Protein AF-A0A915HHC0-F1 (afdb_monomer)

Secondary structure (DSSP, 8-state):
-HHHHHHHT--S-SPPPPHHHHHHHHHHHHHHHHHHHHHHHHHHTSTTTIIIIITGGGSSSS--HHHHHSS-HHHHHIIIIIHHHHHHHHH---TTTTHHHHTTS----S--SS-SSSHHHHHTT--TTGGGSS-------

InterPro domains:
  IPR006694 Fatty acid hydroxylase [PF04116] (27-95)
  IPR050307 Sterol desaturase-related [PTHR11863] (3-96)

Radius of gyration: 17.63 Å; Cα contacts (8 Å, |Δi|>4): 118; chains: 1; bounding box: 39×40×50 Å

Mean predicted aligned error: 11.18 Å

pLDDT: mean 70.74, std 16.76, range [34.06, 90.44]

Foldseek 3Di:
DVVLLVVLVLDPPDDDDDPVVVVVLLVQLLVQLQVQQLVVQVVCPDPVNVVPWNVQLPPDVDDDPVSLCRTHPVSNCSNPPVSNVRSCSVVSYDPPPNVVVVVPDDQDPDKADGGSVCPVCVVVVVIPVVVVPDDPPPPDD

Organism: Romanomermis culicivorax (NCBI:txid13658)

Struct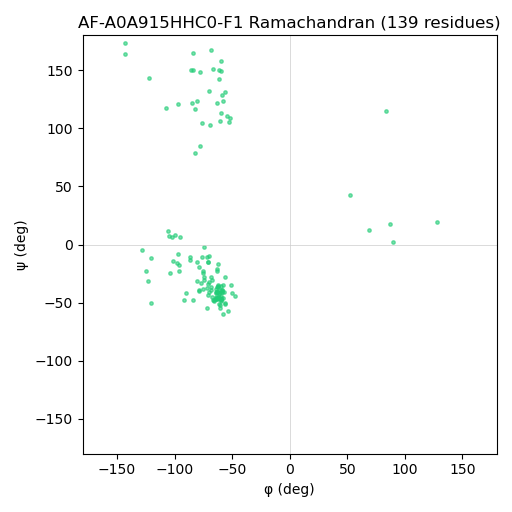ure (mmCIF, N/CA/C/O backbone):
data_AF-A0A915HHC0-F1
#
_entry.id   AF-A0A915HHC0-F1
#
loop_
_atom_site.group_PDB
_atom_site.id
_atom_site.type_symbol
_atom_site.label_atom_id
_atom_site.label_alt_id
_atom_site.label_comp_id
_atom_site.label_asym_id
_atom_site.label_entity_id
_atom_site.label_seq_id
_atom_site.pdbx_PDB_ins_code
_atom_site.Cartn_x
_atom_site.Cartn_y
_atom_site.Cartn_z
_atom_site.occupancy
_atom_site.B_iso_or_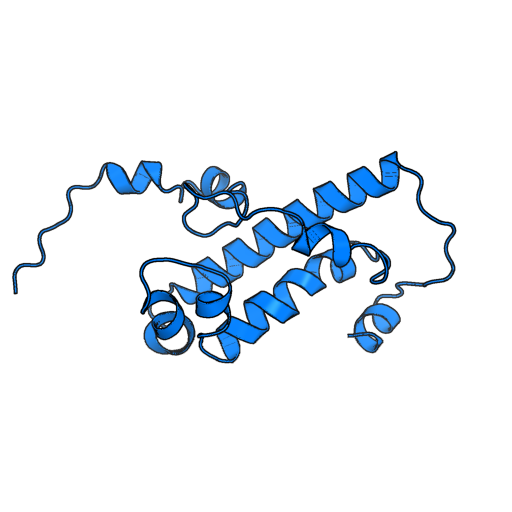equiv
_atom_site.auth_seq_id
_atom_site.auth_comp_id
_atom_site.auth_asym_id
_atom_site.auth_atom_id
_atom_site.pdbx_PDB_model_num
ATOM 1 N N . MET A 1 1 ? -2.462 -17.589 -7.458 1.00 57.97 1 MET A N 1
ATOM 2 C CA . MET A 1 1 ? -1.630 -16.503 -8.023 1.00 57.97 1 MET A CA 1
ATOM 3 C C . MET A 1 1 ? -1.054 -16.834 -9.396 1.00 57.97 1 MET A C 1
ATOM 5 O O . MET A 1 1 ? -1.288 -16.071 -10.319 1.00 57.97 1 MET A O 1
ATOM 9 N N . TRP A 1 2 ? -0.390 -17.982 -9.579 1.00 60.72 2 TRP A N 1
ATOM 10 C CA . TRP A 1 2 ? 0.157 -18.422 -10.879 1.00 60.72 2 TRP A CA 1
ATOM 11 C C . TRP A 1 2 ? -0.813 -18.308 -12.072 1.00 60.72 2 TRP A C 1
ATOM 13 O O . TRP A 1 2 ? -0.441 -17.794 -13.122 1.00 60.72 2 TRP A O 1
ATOM 23 N N . PHE A 1 3 ? -2.075 -18.713 -11.896 1.00 67.81 3 PHE A N 1
ATOM 24 C CA . PHE A 1 3 ? -3.099 -18.622 -12.944 1.00 67.81 3 PHE A CA 1
ATOM 25 C C . PHE A 1 3 ? -3.397 -17.183 -13.397 1.00 67.81 3 PHE A C 1
ATOM 27 O O . PHE A 1 3 ? -3.606 -16.960 -14.584 1.00 67.81 3 PHE A O 1
ATOM 34 N N . LEU A 1 4 ? -3.360 -16.207 -12.481 1.00 64.62 4 LEU A N 1
ATOM 35 C CA . LEU A 1 4 ? -3.583 -14.791 -12.800 1.00 64.62 4 LEU A CA 1
ATOM 36 C C . LEU A 1 4 ? -2.413 -14.215 -13.603 1.00 64.62 4 LEU A C 1
ATOM 38 O O . LEU A 1 4 ? -2.629 -13.523 -14.592 1.00 64.62 4 LEU A O 1
ATOM 42 N N . TYR A 1 5 ? -1.182 -14.571 -13.232 1.00 65.44 5 TYR A N 1
ATOM 43 C CA . TYR A 1 5 ? 0.015 -14.184 -13.980 1.00 65.44 5 TYR A CA 1
ATOM 44 C C . TYR A 1 5 ? 0.039 -14.796 -15.386 1.00 65.44 5 TYR A C 1
ATOM 46 O O . TYR A 1 5 ? 0.322 -14.093 -16.354 1.00 65.44 5 TYR A O 1
ATOM 54 N N . LYS A 1 6 ? -0.345 -16.075 -15.526 1.00 64.94 6 LYS A N 1
ATOM 55 C CA . LYS A 1 6 ? -0.509 -16.709 -16.843 1.00 64.94 6 LYS A CA 1
ATOM 56 C C . LYS A 1 6 ? -1.588 -16.033 -17.687 1.00 64.94 6 LYS A C 1
ATOM 58 O O . LYS A 1 6 ? -1.346 -15.779 -18.861 1.00 64.94 6 LYS A O 1
ATOM 63 N N . TRP A 1 7 ? -2.749 -15.728 -17.104 1.00 69.69 7 TRP A N 1
ATOM 64 C CA . TRP A 1 7 ? -3.837 -15.041 -17.809 1.00 69.69 7 TRP A CA 1
ATOM 65 C C . TRP A 1 7 ? -3.432 -13.634 -18.265 1.00 69.69 7 TRP A C 1
ATOM 67 O O . TRP A 1 7 ? -3.783 -13.219 -19.366 1.00 69.69 7 TRP A O 1
ATOM 77 N N . ARG A 1 8 ? -2.630 -12.923 -17.461 1.00 64.06 8 ARG A N 1
ATOM 78 C CA . ARG A 1 8 ? -2.100 -11.600 -17.817 1.00 64.06 8 ARG A CA 1
ATOM 79 C C . ARG A 1 8 ? -1.032 -11.641 -18.919 1.00 64.06 8 ARG A C 1
ATOM 81 O O . ARG A 1 8 ? -0.744 -10.599 -19.502 1.00 64.06 8 ARG A O 1
ATOM 88 N N . GLY A 1 9 ? -0.479 -12.819 -19.221 1.00 62.78 9 GLY A N 1
ATOM 89 C CA . GLY A 1 9 ? 0.584 -13.001 -20.209 1.00 62.78 9 GLY A CA 1
ATOM 90 C C . GLY A 1 9 ? 1.997 -12.813 -19.650 1.00 62.78 9 GLY A C 1
ATOM 91 O O . GLY A 1 9 ? 2.928 -12.627 -20.430 1.00 62.78 9 GLY A O 1
ATOM 92 N N . CYS A 1 10 ? 2.185 -12.871 -18.325 1.00 62.69 10 CYS A N 1
ATOM 93 C CA . CYS A 1 10 ? 3.512 -12.820 -17.709 1.00 62.69 10 CYS A CA 1
ATOM 94 C C . CYS A 1 10 ? 4.266 -14.114 -18.044 1.00 62.69 10 CYS A C 1
ATOM 96 O O . CYS A 1 10 ? 3.991 -15.172 -17.468 1.00 62.69 10 CYS A O 1
ATOM 98 N N . ARG A 1 11 ? 5.194 -14.056 -19.000 1.00 57.78 11 ARG A N 1
ATOM 99 C CA . ARG A 1 11 ? 6.024 -15.210 -19.364 1.00 57.78 11 ARG A CA 1
ATOM 100 C C . ARG A 1 11 ? 7.213 -15.303 -18.412 1.00 57.78 11 ARG A C 1
ATOM 102 O O . ARG A 1 11 ? 7.638 -14.285 -17.890 1.00 57.78 11 ARG A O 1
ATOM 109 N N . SER A 1 12 ? 7.735 -16.501 -18.152 1.00 59.12 12 SER A N 1
ATOM 110 C CA . SER A 1 12 ? 8.907 -16.740 -17.286 1.00 59.12 12 SER A CA 1
ATOM 111 C C . SER A 1 12 ? 10.204 -17.006 -18.058 1.00 59.12 12 SER A C 1
ATOM 113 O O . SER A 1 12 ? 11.205 -17.372 -17.457 1.00 59.12 12 SER A O 1
ATOM 115 N N . ASP A 1 13 ? 10.162 -16.867 -19.381 1.00 60.84 13 ASP A N 1
ATOM 116 C CA . ASP A 1 13 ? 11.190 -17.286 -20.338 1.00 60.84 13 ASP A CA 1
ATOM 117 C C . ASP A 1 13 ? 12.021 -16.123 -20.906 1.00 60.84 13 ASP A C 1
ATOM 119 O O . ASP A 1 13 ? 12.814 -16.323 -21.825 1.00 60.84 13 ASP A O 1
ATOM 123 N N . LEU A 1 14 ? 11.846 -14.910 -20.376 1.00 61.91 14 LEU A N 1
ATOM 124 C CA . LEU A 1 14 ? 12.603 -13.737 -20.801 1.00 61.91 14 LEU A CA 1
ATOM 125 C C . LEU A 1 14 ? 14.015 -13.736 -20.190 1.00 61.91 14 LEU A C 1
ATOM 127 O O . LEU A 1 14 ? 14.211 -14.234 -19.075 1.00 61.91 14 LEU A O 1
ATOM 131 N N . PRO A 1 15 ? 15.011 -13.173 -20.901 1.00 67.62 15 PRO A N 1
ATOM 132 C CA . PRO A 1 15 ? 16.347 -12.986 -20.352 1.00 67.62 15 PRO A CA 1
ATOM 133 C C . PRO A 1 15 ? 16.289 -12.104 -19.101 1.00 67.62 15 PRO A C 1
ATOM 135 O O . PRO A 1 15 ? 15.428 -11.235 -18.970 1.00 67.62 15 PRO A O 1
ATOM 138 N N . THR A 1 16 ? 17.215 -12.331 -18.168 1.00 65.25 16 THR A N 1
ATOM 139 C CA . THR A 1 16 ? 17.282 -11.542 -16.934 1.00 65.25 16 THR A CA 1
ATOM 140 C C . THR A 1 16 ? 17.414 -10.052 -17.261 1.00 65.25 16 THR A C 1
ATOM 142 O O . THR A 1 16 ? 18.298 -9.709 -18.053 1.00 65.25 16 THR A O 1
ATOM 145 N N . PRO A 1 17 ? 16.595 -9.178 -16.645 1.00 70.06 17 PRO A N 1
ATOM 146 C CA . PRO A 1 17 ? 16.640 -7.747 -16.909 1.00 70.06 17 PRO A CA 1
ATOM 147 C C . PRO A 1 17 ? 18.007 -7.181 -16.526 1.00 70.06 17 PRO A C 1
ATOM 149 O O . PRO A 1 17 ? 18.669 -7.676 -15.604 1.00 70.06 17 PRO A O 1
ATOM 152 N N . ASN A 1 18 ? 18.437 -6.131 -17.222 1.00 79.62 18 ASN A N 1
ATOM 153 C CA . ASN A 1 18 ? 19.666 -5.431 -16.851 1.00 79.62 18 ASN A CA 1
ATOM 154 C C . ASN A 1 18 ? 19.485 -4.677 -15.510 1.00 79.62 18 ASN A C 1
ATOM 156 O O . ASN A 1 18 ? 18.370 -4.513 -15.016 1.00 79.62 18 ASN A O 1
ATOM 160 N N . VAL A 1 19 ? 20.577 -4.205 -14.898 1.00 78.62 19 VAL A N 1
ATOM 161 C CA . VAL A 1 19 ? 20.532 -3.553 -13.568 1.00 78.62 19 VAL A CA 1
ATOM 162 C C . VAL A 1 19 ? 19.646 -2.300 -13.555 1.00 78.62 19 VAL A C 1
ATOM 164 O O . VAL A 1 19 ? 18.964 -2.041 -12.565 1.00 78.62 19 VAL A O 1
ATOM 167 N N . LEU A 1 20 ? 19.620 -1.536 -14.649 1.00 78.94 20 LEU A N 1
ATOM 168 C CA . LEU A 1 20 ? 18.792 -0.336 -14.761 1.00 78.94 20 LEU A CA 1
ATOM 169 C C . LEU A 1 20 ? 17.305 -0.695 -14.866 1.00 78.94 20 LEU A C 1
ATOM 171 O O . LEU A 1 20 ? 16.476 -0.098 -14.190 1.00 78.94 20 LEU A O 1
ATOM 175 N N . GLU A 1 21 ? 16.973 -1.703 -15.663 1.00 75.25 21 GLU A N 1
ATOM 176 C CA . GLU A 1 21 ? 15.620 -2.235 -15.807 1.00 75.25 21 GLU A CA 1
ATOM 177 C C . GLU A 1 21 ? 15.114 -2.828 -14.486 1.00 75.25 21 GLU A C 1
ATOM 179 O O . GLU A 1 21 ? 13.988 -2.562 -14.070 1.00 75.25 21 GLU A O 1
ATOM 184 N N . LEU A 1 22 ? 15.979 -3.541 -13.757 1.00 79.44 22 LEU A N 1
ATOM 185 C CA . LEU A 1 22 ? 15.691 -4.008 -12.404 1.00 79.44 22 LEU A CA 1
ATOM 186 C C . LEU A 1 22 ? 15.369 -2.840 -11.460 1.00 79.44 22 LEU A C 1
ATOM 188 O O . LEU A 1 22 ? 14.394 -2.915 -10.713 1.00 79.44 22 LEU A O 1
ATOM 192 N N . PHE A 1 23 ? 16.166 -1.770 -11.499 1.00 79.69 23 PHE A N 1
ATOM 193 C CA . PHE A 1 23 ? 15.952 -0.585 -10.670 1.00 79.69 23 PHE A CA 1
ATOM 194 C C . PHE A 1 23 ? 14.638 0.128 -11.008 1.00 79.69 23 PHE A C 1
ATOM 196 O O . PHE A 1 23 ? 13.869 0.447 -10.104 1.00 79.69 23 PHE A O 1
ATOM 203 N N . VAL A 1 24 ? 14.340 0.320 -12.297 1.00 80.25 24 VAL A N 1
ATOM 204 C CA . VAL A 1 24 ? 13.071 0.909 -12.748 1.00 80.25 24 VAL A CA 1
ATOM 205 C C . VAL A 1 24 ? 11.894 0.057 -12.275 1.00 80.25 24 VAL A C 1
ATOM 207 O O . VAL A 1 24 ? 10.969 0.593 -11.669 1.00 80.25 24 VAL A O 1
ATOM 210 N N . HIS A 1 25 ? 11.955 -1.267 -12.446 1.00 76.81 25 HIS A N 1
ATOM 211 C CA . HIS A 1 25 ? 10.917 -2.170 -11.947 1.00 76.81 25 HIS A CA 1
ATOM 212 C C . HIS A 1 25 ? 10.734 -2.071 -10.429 1.00 76.81 25 HIS A C 1
ATOM 214 O O . HIS A 1 25 ? 9.595 -2.046 -9.972 1.00 76.81 25 HIS A O 1
ATOM 220 N N . LEU A 1 26 ? 11.815 -1.968 -9.648 1.00 80.06 26 LEU A N 1
ATOM 221 C CA . LEU A 1 26 ? 11.742 -1.800 -8.192 1.00 80.06 26 LEU A CA 1
ATOM 222 C C . LEU A 1 26 ? 11.080 -0.477 -7.794 1.00 80.06 26 LEU A C 1
ATOM 224 O O . LEU A 1 26 ? 10.187 -0.473 -6.950 1.00 80.06 26 LEU A O 1
ATOM 228 N N . VAL A 1 27 ? 11.478 0.639 -8.409 1.00 83.69 27 VAL A N 1
ATOM 229 C CA . VAL A 1 27 ? 10.904 1.959 -8.106 1.00 83.69 27 VAL A CA 1
ATOM 230 C C . VAL A 1 27 ? 9.424 2.007 -8.478 1.00 83.69 27 VAL A C 1
ATOM 232 O O . VAL A 1 27 ? 8.599 2.430 -7.667 1.00 83.69 27 VAL A O 1
ATOM 235 N N . THR A 1 28 ? 9.063 1.537 -9.674 1.00 81.81 28 THR A N 1
ATOM 236 C CA . THR A 1 28 ? 7.661 1.507 -10.107 1.00 81.81 28 THR A CA 1
ATOM 237 C C . THR A 1 28 ? 6.826 0.579 -9.231 1.00 81.81 28 THR A C 1
ATOM 239 O O . THR A 1 28 ? 5.695 0.915 -8.890 1.00 81.81 28 THR A O 1
ATOM 242 N N . PHE A 1 29 ? 7.381 -0.557 -8.814 1.00 81.81 29 PHE A N 1
ATOM 243 C CA . PHE A 1 29 ? 6.717 -1.482 -7.905 1.00 81.81 29 PHE A CA 1
ATOM 244 C C . PHE A 1 29 ? 6.416 -0.838 -6.548 1.00 81.81 29 PHE A C 1
ATOM 246 O O . PHE A 1 29 ? 5.267 -0.859 -6.115 1.00 81.81 29 PHE A O 1
ATOM 253 N N . VAL A 1 30 ? 7.416 -0.219 -5.909 1.00 83.06 30 VAL A N 1
ATOM 254 C CA . VAL A 1 30 ? 7.244 0.458 -4.610 1.00 83.06 30 VAL A CA 1
ATOM 255 C C . VAL A 1 30 ? 6.190 1.558 -4.711 1.00 83.06 30 VAL A C 1
ATOM 257 O O . VAL A 1 30 ? 5.367 1.716 -3.813 1.00 83.06 30 VAL A O 1
ATOM 260 N N . PHE A 1 31 ? 6.174 2.292 -5.824 1.00 85.38 31 PHE A N 1
ATOM 261 C CA . PHE A 1 31 ? 5.159 3.309 -6.067 1.00 85.38 31 PHE A CA 1
ATOM 262 C C . PHE A 1 31 ? 3.751 2.708 -6.182 1.00 85.38 31 PHE A C 1
ATOM 264 O O . PHE A 1 31 ? 2.817 3.204 -5.556 1.00 85.38 31 PHE A O 1
ATOM 271 N N . ILE A 1 32 ? 3.590 1.621 -6.944 1.00 85.69 32 ILE A N 1
ATOM 272 C CA . ILE A 1 32 ? 2.305 0.920 -7.080 1.00 85.69 32 ILE A CA 1
ATOM 273 C C . ILE A 1 32 ? 1.829 0.387 -5.727 1.00 85.69 32 ILE A C 1
ATOM 275 O O . ILE A 1 32 ? 0.660 0.565 -5.385 1.00 85.69 32 ILE A O 1
ATOM 279 N N . GLU A 1 33 ? 2.709 -0.248 -4.952 1.00 84.88 33 GLU A N 1
ATOM 280 C CA . GLU A 1 33 ? 2.358 -0.730 -3.617 1.00 84.88 33 GLU A CA 1
ATOM 281 C C . GLU A 1 33 ? 1.912 0.411 -2.705 1.00 84.88 33 GLU A C 1
ATOM 283 O O . GLU A 1 33 ? 0.887 0.268 -2.043 1.00 84.88 33 GL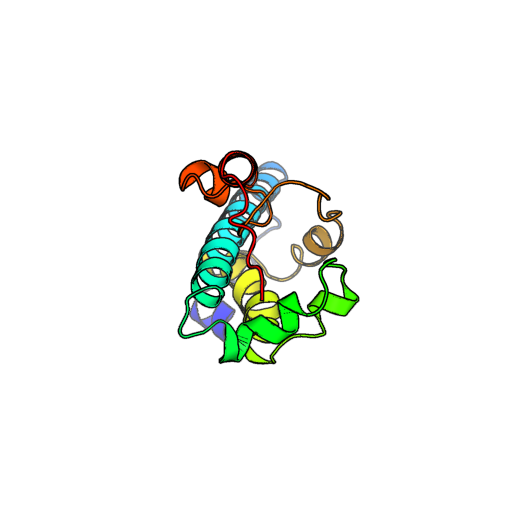U A O 1
ATOM 288 N N . ASP A 1 34 ? 2.611 1.551 -2.704 1.00 85.12 34 ASP A N 1
ATOM 289 C CA . ASP A 1 34 ? 2.227 2.706 -1.885 1.00 85.12 34 ASP A CA 1
ATOM 290 C C . ASP A 1 34 ? 0.837 3.234 -2.270 1.00 85.12 34 ASP A C 1
ATOM 292 O O . ASP A 1 34 ? 0.005 3.474 -1.394 1.00 85.12 34 ASP A O 1
ATOM 296 N N . VAL A 1 35 ? 0.539 3.330 -3.573 1.00 89.44 35 VAL A N 1
ATOM 297 C CA . VAL A 1 35 ? -0.782 3.738 -4.087 1.00 89.44 35 VAL A CA 1
ATOM 298 C C . VAL A 1 35 ? -1.880 2.779 -3.631 1.00 89.44 35 VAL A C 1
ATOM 300 O O . VAL A 1 35 ? -2.904 3.205 -3.087 1.00 89.44 35 VAL A O 1
ATOM 303 N N . VAL A 1 36 ? -1.688 1.479 -3.863 1.00 88.69 36 VAL A N 1
ATOM 304 C CA . VAL A 1 36 ? -2.700 0.459 -3.561 1.00 88.69 36 VAL A CA 1
ATOM 305 C C . VAL A 1 36 ? -2.899 0.350 -2.053 1.00 88.69 36 VAL A C 1
ATOM 307 O O . VAL A 1 36 ? -4.040 0.348 -1.586 1.00 88.69 36 VAL A O 1
ATOM 310 N N . PHE A 1 37 ? -1.812 0.320 -1.282 1.00 88.06 37 PHE A N 1
ATOM 311 C CA . PHE A 1 37 ? -1.870 0.276 0.172 1.00 88.06 37 PHE A CA 1
ATOM 312 C C . PHE A 1 37 ? -2.594 1.500 0.731 1.00 88.06 37 PHE A C 1
ATOM 314 O O . PHE A 1 37 ? -3.521 1.336 1.523 1.00 88.06 37 PHE A O 1
ATOM 321 N N . TYR A 1 38 ? -2.253 2.707 0.269 1.00 88.00 38 TYR A N 1
ATOM 322 C CA . TYR A 1 38 ? -2.918 3.942 0.681 1.00 88.00 38 TYR A CA 1
ATOM 323 C C . TYR A 1 38 ? -4.427 3.892 0.435 1.00 88.00 38 TYR A C 1
ATOM 325 O O . TYR A 1 38 ? -5.219 4.164 1.339 1.00 88.00 38 TYR A O 1
ATOM 333 N N . ALA A 1 39 ? -4.839 3.518 -0.780 1.00 89.75 39 ALA A N 1
ATOM 334 C CA . ALA A 1 39 ? -6.247 3.471 -1.150 1.00 89.75 39 ALA A CA 1
ATOM 335 C C . ALA A 1 39 ? -7.024 2.465 -0.287 1.00 89.75 39 ALA A C 1
ATOM 337 O O . ALA A 1 39 ? -8.088 2.790 0.248 1.00 89.75 39 ALA A O 1
ATOM 338 N N . MET A 1 40 ? -6.475 1.262 -0.102 1.00 89.25 40 MET A N 1
ATOM 339 C CA . MET A 1 40 ? -7.099 0.218 0.710 1.00 89.25 40 MET A CA 1
ATOM 340 C C . MET A 1 40 ? -7.164 0.617 2.183 1.00 89.25 40 MET A C 1
ATOM 342 O O . MET A 1 40 ? -8.232 0.550 2.791 1.00 89.25 40 MET A O 1
ATOM 346 N N . HIS A 1 41 ? -6.057 1.099 2.742 1.00 89.00 41 HIS A N 1
ATOM 347 C CA . HIS A 1 41 ? -5.971 1.504 4.137 1.00 89.00 41 HIS A CA 1
ATOM 348 C C . HIS A 1 41 ? -6.928 2.664 4.442 1.00 89.00 41 HIS A C 1
ATOM 350 O O . HIS A 1 41 ? -7.733 2.579 5.372 1.00 89.00 41 HIS A O 1
ATOM 356 N N . ARG A 1 42 ? -6.951 3.700 3.594 1.00 89.00 42 ARG A N 1
ATOM 357 C CA . ARG A 1 42 ? -7.905 4.811 3.711 1.00 89.00 42 ARG A CA 1
ATOM 358 C C . ARG A 1 42 ? -9.354 4.340 3.592 1.00 89.00 42 ARG A C 1
ATOM 360 O O . ARG A 1 42 ? -10.210 4.824 4.332 1.00 89.00 42 ARG A O 1
ATOM 367 N N . SER A 1 43 ? -9.641 3.386 2.701 1.00 89.81 43 SER A N 1
ATOM 368 C CA . SER A 1 43 ? -10.989 2.820 2.566 1.00 89.81 43 SER A CA 1
ATOM 369 C C . SER A 1 43 ? -11.431 2.103 3.840 1.00 89.81 43 SER A C 1
ATOM 371 O O . SER A 1 43 ? -12.558 2.302 4.287 1.00 89.81 43 SER A O 1
ATOM 373 N N . PHE A 1 44 ? -10.528 1.357 4.481 1.00 90.06 44 PHE A N 1
ATOM 374 C CA . PHE A 1 44 ? -10.796 0.623 5.712 1.00 90.06 44 PHE A CA 1
ATOM 375 C C . PHE A 1 44 ? -11.022 1.524 6.917 1.00 90.06 44 PHE A C 1
ATOM 377 O O . PHE A 1 44 ? -11.836 1.180 7.773 1.00 90.06 44 PHE A O 1
ATOM 384 N N . HIS A 1 45 ? -10.436 2.717 6.920 1.00 89.00 45 HIS A N 1
ATOM 385 C CA . HIS A 1 45 ? -10.736 3.764 7.891 1.00 89.00 45 HIS A CA 1
ATOM 386 C C . HIS A 1 45 ? -12.080 4.479 7.689 1.00 89.00 45 HIS A C 1
ATOM 388 O O . HIS A 1 45 ? -12.447 5.325 8.506 1.00 89.00 45 HIS A O 1
ATOM 394 N N . SER A 1 46 ? -12.851 4.148 6.649 1.00 89.62 46 SER A N 1
ATOM 395 C CA . SER A 1 46 ? -14.207 4.680 6.505 1.00 89.62 46 SER A CA 1
ATOM 396 C C . SER A 1 46 ? -15.137 4.162 7.612 1.00 89.62 46 SER A C 1
ATOM 398 O O . SER A 1 46 ? -14.991 3.042 8.106 1.00 89.62 46 SER A O 1
ATOM 400 N N . SER A 1 47 ? -16.152 4.951 7.977 1.00 85.62 47 SER A N 1
ATOM 401 C CA . SER A 1 47 ? -17.089 4.621 9.066 1.00 85.62 47 SER A CA 1
ATOM 402 C C . SER A 1 47 ? -17.807 3.277 8.892 1.00 85.62 47 SER A C 1
ATOM 404 O O . SER A 1 47 ? -18.160 2.638 9.878 1.00 85.62 47 SER A O 1
ATOM 406 N N . LYS A 1 48 ? -18.006 2.827 7.647 1.00 88.19 48 LYS A N 1
ATOM 407 C CA . LYS A 1 48 ? -18.705 1.572 7.326 1.00 88.19 48 LYS A CA 1
ATOM 408 C C . LYS A 1 48 ? -17.821 0.335 7.480 1.00 88.19 48 LYS A C 1
ATOM 410 O O . LYS A 1 48 ? -18.325 -0.747 7.767 1.00 88.19 48 LYS A O 1
ATOM 415 N N . THR A 1 49 ? -16.522 0.475 7.242 1.00 89.06 49 THR A N 1
ATOM 416 C CA . THR A 1 49 ? -15.576 -0.649 7.190 1.00 89.06 49 THR A CA 1
ATOM 417 C C . THR A 1 49 ? -14.713 -0.749 8.435 1.00 89.06 49 THR A C 1
ATOM 419 O O . THR A 1 49 ? -14.265 -1.849 8.749 1.00 89.06 49 THR A O 1
ATOM 422 N N . PHE A 1 50 ? -14.509 0.359 9.155 1.00 88.88 50 PHE A N 1
ATOM 423 C CA . PHE A 1 50 ? -13.592 0.417 10.289 1.00 88.88 50 PHE A CA 1
ATOM 424 C C . PHE A 1 50 ? -13.963 -0.595 11.376 1.00 88.88 50 PHE A C 1
ATOM 426 O O . PHE A 1 50 ? -13.204 -1.533 11.608 1.00 88.88 50 PHE A O 1
ATOM 433 N N . GLY A 1 51 ? -15.168 -0.496 11.946 1.00 87.75 51 GLY A N 1
ATOM 434 C CA . GLY A 1 51 ? -15.632 -1.421 12.994 1.00 87.75 51 GLY A CA 1
ATOM 435 C C . GLY A 1 51 ? -15.749 -2.880 12.536 1.00 87.75 51 GLY A C 1
ATOM 436 O O . GLY A 1 51 ? -15.725 -3.805 13.335 1.00 87.75 51 GLY A O 1
ATOM 437 N N . ARG A 1 52 ? -15.859 -3.123 11.224 1.00 88.56 52 ARG A N 1
ATOM 438 C CA . ARG A 1 52 ? -16.041 -4.479 10.693 1.00 88.56 52 ARG A CA 1
ATOM 439 C C . ARG A 1 52 ? -14.723 -5.183 10.387 1.00 88.56 52 ARG A C 1
ATOM 441 O O . ARG A 1 52 ? -14.597 -6.382 10.633 1.00 88.56 52 ARG A O 1
ATOM 448 N N . PHE A 1 53 ? -13.765 -4.464 9.810 1.00 89.25 53 PHE A N 1
ATOM 449 C CA . PHE A 1 53 ? -12.564 -5.060 9.225 1.00 89.25 53 PHE A CA 1
ATOM 450 C C . PHE A 1 53 ? -11.261 -4.493 9.788 1.00 89.25 53 PHE A C 1
ATOM 452 O O . PHE A 1 53 ? -10.254 -5.187 9.741 1.00 89.25 53 PHE A O 1
ATOM 459 N N . HIS A 1 54 ? -11.254 -3.286 10.352 1.00 90.44 54 HIS A N 1
ATOM 460 C CA . HIS A 1 54 ? -10.008 -2.579 10.663 1.00 90.44 54 HIS A CA 1
ATOM 461 C C . HIS A 1 54 ? -9.823 -2.233 12.147 1.00 90.44 54 HIS A C 1
ATOM 463 O O . HIS A 1 54 ? -8.722 -1.895 12.564 1.00 90.44 54 HIS A O 1
ATOM 469 N N . GLU A 1 55 ? -10.862 -2.378 12.970 1.00 87.75 55 GLU A N 1
ATOM 470 C CA . GLU A 1 55 ? -10.819 -2.089 14.408 1.00 87.75 55 GLU A CA 1
ATOM 471 C C . GLU A 1 55 ? -9.783 -2.944 15.150 1.00 87.75 55 GLU A C 1
ATOM 473 O O . GLU A 1 55 ?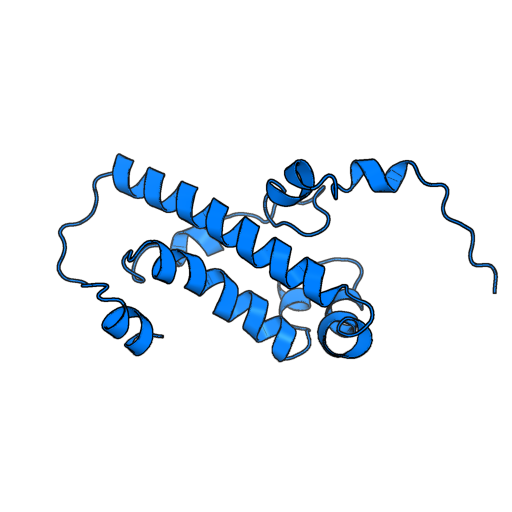 -8.946 -2.399 15.861 1.00 87.75 55 GLU A O 1
ATOM 478 N N . LYS A 1 56 ? -9.759 -4.264 14.904 1.00 86.88 56 LYS A N 1
ATOM 479 C CA . LYS A 1 56 ? -8.773 -5.184 15.508 1.00 86.88 56 LYS A CA 1
ATOM 480 C C . LYS A 1 56 ? -7.327 -4.792 15.201 1.00 86.88 56 LYS A C 1
ATOM 482 O O . LYS A 1 56 ? -6.453 -4.948 16.041 1.00 86.88 56 LYS A O 1
ATOM 487 N N . HIS A 1 57 ? -7.082 -4.258 14.005 1.00 85.44 57 HIS A N 1
ATOM 488 C CA . HIS A 1 57 ? -5.749 -3.817 13.601 1.00 85.44 57 HIS A CA 1
ATOM 489 C C . HIS A 1 57 ? -5.265 -2.602 14.412 1.00 85.44 57 HIS A C 1
ATOM 491 O O . HIS A 1 57 ? -4.071 -2.473 14.663 1.00 85.44 57 HIS A O 1
ATOM 497 N N . HIS A 1 58 ? -6.187 -1.741 14.857 1.00 87.88 58 HIS A N 1
ATOM 498 C CA . HIS A 1 58 ? -5.897 -0.564 15.688 1.00 87.88 58 HIS A CA 1
ATOM 499 C C . HIS A 1 58 ? -6.069 -0.812 17.191 1.00 87.88 58 HIS A C 1
ATOM 501 O O . HIS A 1 58 ? -5.933 0.124 17.979 1.00 87.88 58 HIS A O 1
ATOM 507 N N . GLU A 1 59 ? -6.330 -2.055 17.607 1.00 87.62 59 GLU A N 1
ATOM 508 C CA . GLU A 1 59 ? -6.391 -2.437 19.025 1.00 87.62 59 GLU A CA 1
ATOM 509 C C . GLU A 1 59 ? -5.054 -2.140 19.720 1.00 87.62 59 GLU A C 1
ATOM 511 O O . GLU A 1 59 ? -5.006 -1.583 20.820 1.00 87.62 59 GLU A O 1
ATOM 516 N N . TYR A 1 60 ? -3.950 -2.426 19.027 1.00 81.31 60 TYR A N 1
ATOM 517 C CA . TYR A 1 60 ? -2.611 -2.095 19.483 1.00 81.31 60 TYR A CA 1
ATOM 518 C C . TYR A 1 60 ? -2.130 -0.794 18.849 1.00 81.31 60 TYR A C 1
ATOM 520 O O . TYR A 1 60 ? -1.957 -0.673 17.640 1.00 81.31 60 TYR A O 1
ATOM 528 N N . ARG A 1 61 ? -1.817 0.179 19.704 1.00 73.44 61 ARG A N 1
ATOM 529 C CA . ARG A 1 61 ? -1.320 1.500 19.294 1.00 73.44 61 ARG A CA 1
ATOM 530 C C . ARG A 1 61 ? 0.034 1.460 18.576 1.00 73.44 61 ARG A C 1
ATOM 532 O O . ARG A 1 61 ? 0.379 2.397 17.861 1.00 73.44 61 ARG A O 1
ATOM 539 N N . TYR A 1 62 ? 0.815 0.407 18.802 1.00 74.50 62 TYR A N 1
ATOM 540 C CA . TYR A 1 62 ? 2.119 0.218 18.183 1.00 74.50 62 TYR A CA 1
ATOM 541 C C . TYR A 1 62 ? 2.029 -0.885 17.136 1.00 74.50 62 TYR A C 1
ATOM 543 O O . TYR A 1 62 ? 1.771 -2.040 17.467 1.00 74.50 62 TYR A O 1
ATOM 551 N N . SER A 1 63 ? 2.292 -0.526 15.882 1.00 70.19 63 SER A N 1
ATOM 552 C CA . SER A 1 63 ? 2.392 -1.497 14.798 1.00 70.19 63 SER A CA 1
ATOM 553 C C . SER A 1 63 ? 3.774 -2.151 14.805 1.00 70.19 63 SER A C 1
ATOM 555 O O . SER A 1 63 ? 4.808 -1.480 14.760 1.00 70.19 63 SER A O 1
ATOM 557 N N . PHE A 1 64 ? 3.788 -3.476 14.884 1.00 75.62 64 PHE A N 1
ATOM 558 C CA . PHE A 1 64 ? 4.952 -4.326 14.653 1.00 75.62 64 PHE A CA 1
ATOM 559 C C . PHE A 1 64 ? 4.493 -5.602 13.943 1.00 75.62 64 PHE A C 1
ATOM 561 O O . PHE A 1 64 ? 3.300 -5.897 13.919 1.00 75.62 64 PHE A O 1
ATOM 568 N N . ALA A 1 65 ? 5.422 -6.359 13.353 1.00 74.44 65 ALA A N 1
ATOM 569 C CA . ALA A 1 65 ? 5.095 -7.456 12.433 1.00 74.44 65 ALA A CA 1
ATOM 570 C C . ALA A 1 65 ? 4.045 -8.449 12.979 1.00 74.44 65 ALA A C 1
ATOM 572 O O . ALA A 1 65 ? 3.125 -8.819 12.258 1.00 74.44 65 ALA A O 1
ATOM 573 N N . LEU A 1 66 ? 4.136 -8.817 14.262 1.00 73.88 66 LEU A N 1
ATOM 574 C CA . LEU A 1 66 ? 3.197 -9.738 14.916 1.00 73.88 66 LEU A CA 1
ATOM 575 C C . LEU A 1 66 ? 1.793 -9.137 15.119 1.00 73.88 66 LEU A C 1
ATOM 577 O O . LEU A 1 66 ? 0.798 -9.846 15.062 1.00 73.88 66 LEU A O 1
ATOM 581 N N . VAL A 1 67 ? 1.690 -7.826 15.337 1.00 75.69 67 VAL A N 1
ATOM 582 C CA . VAL A 1 67 ? 0.392 -7.134 15.416 1.00 75.69 67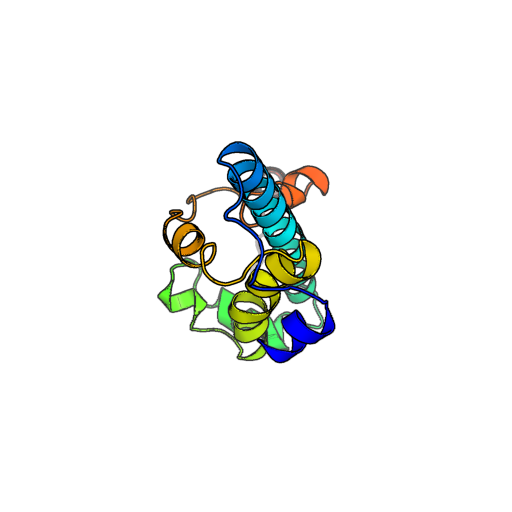 VAL A CA 1
ATOM 583 C C . VAL A 1 67 ? -0.229 -6.984 14.032 1.00 75.69 67 VAL A C 1
ATOM 585 O O . VAL A 1 67 ? -1.444 -7.041 13.897 1.00 75.69 67 VAL A O 1
ATOM 588 N N . GLY A 1 68 ? 0.585 -6.859 12.981 1.00 71.88 68 GLY A N 1
ATOM 589 C CA . GLY A 1 68 ? 0.087 -6.861 11.603 1.00 71.88 68 GLY A CA 1
ATOM 590 C C . GLY A 1 68 ? -0.670 -8.148 11.253 1.00 71.88 68 GLY A C 1
ATOM 591 O O . GLY A 1 68 ? -1.720 -8.093 10.608 1.00 71.88 68 GLY A O 1
ATOM 592 N N . THR A 1 69 ? -0.184 -9.296 11.739 1.00 79.81 69 THR A N 1
ATOM 593 C CA . THR A 1 69 ? -0.853 -10.592 11.547 1.00 79.81 69 THR A CA 1
ATOM 594 C C . THR A 1 69 ? -2.078 -10.768 12.446 1.00 79.81 69 THR A C 1
ATOM 596 O O . THR A 1 69 ? -2.990 -11.516 12.093 1.00 79.81 69 THR A O 1
ATOM 599 N N . TYR A 1 70 ? -2.148 -10.042 13.563 1.00 83.81 70 TYR A N 1
ATOM 600 C CA . TYR A 1 70 ? -3.341 -9.927 14.397 1.00 83.81 70 TYR A CA 1
ATOM 601 C C . TYR A 1 70 ? -4.304 -8.871 13.827 1.00 83.81 70 TYR A C 1
ATOM 603 O O . TYR A 1 70 ? -4.385 -7.725 14.263 1.00 83.81 70 TYR A O 1
ATOM 611 N N . SER A 1 71 ? -5.046 -9.260 12.795 1.00 86.69 71 SER A N 1
ATOM 612 C CA . SER A 1 71 ? -6.040 -8.406 12.142 1.00 86.69 71 SER A CA 1
ATOM 613 C C . SER A 1 71 ? -7.267 -9.212 11.711 1.00 86.69 71 SER A C 1
ATOM 615 O O . SER A 1 71 ? -7.333 -10.436 11.856 1.00 86.69 71 SER A O 1
ATOM 617 N N . ASN A 1 72 ? -8.306 -8.528 11.228 1.00 90.19 72 ASN A N 1
ATOM 618 C CA . ASN A 1 72 ? -9.425 -9.222 10.598 1.00 90.19 72 ASN A CA 1
ATOM 619 C C . ASN A 1 72 ? -8.914 -9.995 9.363 1.00 90.19 72 ASN A C 1
ATOM 621 O O . ASN A 1 72 ? -8.100 -9.439 8.628 1.00 90.19 72 ASN A O 1
ATOM 625 N N . PRO A 1 73 ? -9.418 -11.209 9.063 1.00 88.94 73 PRO A N 1
ATOM 626 C CA . PRO A 1 73 ? -8.989 -11.964 7.884 1.00 88.94 73 PRO A CA 1
ATOM 627 C C . PRO A 1 73 ? -9.038 -11.166 6.574 1.00 88.94 73 PRO A C 1
ATOM 629 O O . PRO A 1 73 ? -8.171 -11.336 5.722 1.00 88.94 73 PRO A O 1
ATOM 632 N N . VAL A 1 74 ? -10.015 -10.267 6.415 1.00 89.06 74 VAL A N 1
ATOM 633 C CA . VAL A 1 74 ? -10.114 -9.393 5.237 1.00 89.06 74 VAL A CA 1
ATOM 634 C C . VAL A 1 74 ? -8.958 -8.394 5.192 1.00 89.06 74 VAL A C 1
ATOM 636 O O . VAL A 1 74 ? -8.301 -8.277 4.165 1.00 89.06 74 VAL A O 1
ATOM 639 N N . ASP A 1 75 ? -8.670 -7.718 6.304 1.00 85.75 75 ASP A N 1
ATOM 640 C CA . ASP A 1 75 ? -7.555 -6.768 6.410 1.00 85.75 75 ASP A CA 1
ATOM 641 C C . ASP A 1 75 ? -6.204 -7.464 6.185 1.00 85.75 75 ASP A C 1
ATOM 643 O O . ASP A 1 75 ? -5.364 -6.969 5.431 1.00 85.75 75 ASP A O 1
ATOM 647 N N . PHE A 1 76 ? -6.053 -8.673 6.735 1.00 88.56 76 PHE A N 1
ATOM 648 C CA . PHE A 1 76 ? -4.889 -9.527 6.529 1.00 88.56 76 PHE A CA 1
ATOM 649 C C . PHE A 1 76 ? -4.692 -9.886 5.050 1.00 88.56 76 PHE A C 1
ATOM 651 O O . PHE A 1 76 ? -3.629 -9.635 4.485 1.00 88.56 76 PHE A O 1
ATOM 658 N N . ILE A 1 77 ? -5.714 -10.442 4.389 1.00 89.38 77 ILE A N 1
ATOM 659 C CA . ILE A 1 77 ? -5.627 -10.839 2.974 1.00 89.38 77 ILE A CA 1
ATOM 660 C C . ILE A 1 77 ? -5.347 -9.618 2.094 1.00 89.38 77 ILE A C 1
ATOM 662 O O . ILE A 1 77 ? -4.512 -9.670 1.193 1.00 89.38 77 ILE A O 1
ATOM 666 N N . CYS A 1 78 ? -6.001 -8.495 2.364 1.00 87.62 78 CYS A N 1
ATOM 667 C CA . CYS A 1 78 ? -5.786 -7.267 1.619 1.00 87.62 78 CYS A CA 1
ATOM 668 C C . CYS A 1 78 ? -4.327 -6.791 1.695 1.00 87.62 78 CYS A C 1
ATOM 670 O O . CYS A 1 78 ? -3.709 -6.552 0.658 1.00 87.62 78 CYS A O 1
ATOM 672 N N . LYS A 1 79 ? -3.743 -6.731 2.892 1.00 82.50 79 LYS A N 1
ATOM 673 C CA . LYS A 1 79 ? -2.368 -6.245 3.082 1.00 82.50 79 LYS A CA 1
ATOM 674 C C . LYS A 1 79 ? -1.299 -7.246 2.645 1.00 82.50 79 LYS A C 1
ATOM 676 O O . LYS A 1 79 ? -0.288 -6.840 2.089 1.00 82.50 79 LYS A O 1
ATOM 681 N N . HIS A 1 80 ? -1.510 -8.541 2.880 1.00 83.69 80 HIS A N 1
ATOM 682 C CA . HIS A 1 80 ? -0.484 -9.568 2.659 1.00 83.69 80 HIS A CA 1
ATOM 683 C C . HIS A 1 80 ? -0.608 -10.305 1.323 1.00 83.69 80 HIS A C 1
ATOM 685 O O . HIS A 1 80 ? 0.339 -10.963 0.901 1.00 83.69 80 HIS A O 1
ATOM 691 N N . VAL A 1 81 ? -1.758 -10.213 0.653 1.00 85.12 81 VAL A N 1
ATOM 692 C CA . VAL A 1 81 ? -2.006 -10.909 -0.616 1.00 85.12 81 VAL A CA 1
ATOM 693 C C . VAL A 1 81 ? -2.318 -9.921 -1.730 1.00 85.12 81 VAL A C 1
ATOM 695 O O . VAL A 1 81 ? -1.695 -9.998 -2.783 1.00 85.12 81 VAL A O 1
ATOM 698 N N . VAL A 1 82 ? -3.243 -8.981 -1.529 1.00 85.81 82 VAL A N 1
ATOM 699 C CA . VAL A 1 82 ? -3.655 -8.062 -2.607 1.00 85.81 82 VAL A CA 1
ATOM 700 C C . VAL A 1 82 ? -2.555 -7.050 -2.915 1.00 85.81 82 VAL A C 1
ATOM 702 O O . VAL A 1 82 ? -2.101 -6.997 -4.054 1.00 85.81 82 VAL A O 1
ATOM 705 N N . VAL A 1 83 ? -2.072 -6.302 -1.920 1.00 85.44 83 VAL A N 1
ATOM 706 C CA . VAL A 1 83 ? -1.047 -5.261 -2.137 1.00 85.44 83 VAL A CA 1
ATOM 707 C C . VAL A 1 83 ? 0.217 -5.821 -2.817 1.00 85.44 83 VAL A C 1
ATOM 709 O O . VAL A 1 83 ? 0.554 -5.320 -3.892 1.00 85.44 83 VAL A O 1
ATOM 712 N N . PRO A 1 84 ? 0.839 -6.921 -2.334 1.00 81.38 84 PRO A N 1
ATOM 713 C CA . PRO A 1 84 ? 2.088 -7.418 -2.919 1.00 81.38 84 PRO A CA 1
ATOM 714 C C . PRO A 1 84 ? 1.929 -8.048 -4.303 1.00 81.38 84 PRO A C 1
ATOM 716 O O . PRO A 1 84 ? 2.907 -8.277 -5.013 1.00 81.38 84 PRO A O 1
ATOM 719 N N . THR A 1 85 ? 0.695 -8.364 -4.705 1.00 79.81 85 THR A N 1
ATOM 720 C CA . THR A 1 85 ? 0.414 -8.962 -6.016 1.00 79.81 85 THR A CA 1
ATOM 721 C C . THR A 1 85 ? 0.006 -7.937 -7.058 1.00 79.81 85 THR A C 1
ATOM 723 O O . THR A 1 85 ? 0.118 -8.226 -8.247 1.00 79.81 85 THR A O 1
ATOM 726 N N . MET A 1 86 ? -0.411 -6.732 -6.661 1.00 80.75 86 MET A N 1
ATOM 727 C CA . MET A 1 86 ? -0.762 -5.685 -7.623 1.00 80.75 86 MET A CA 1
ATOM 728 C C . MET A 1 86 ? 0.458 -5.174 -8.387 1.00 80.75 86 MET A C 1
ATOM 730 O O . MET A 1 86 ? 0.372 -4.994 -9.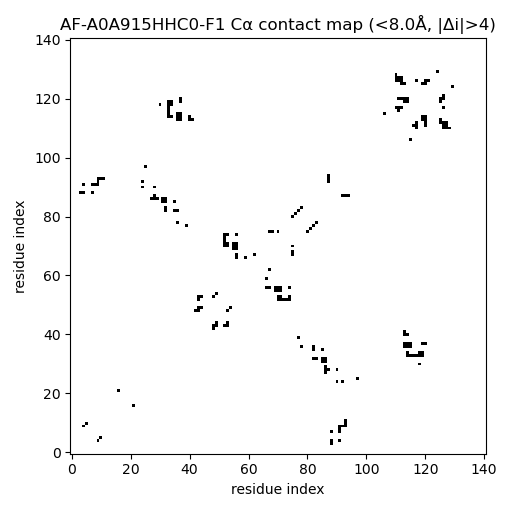599 1.00 80.75 86 MET A O 1
ATOM 734 N N . GLY A 1 87 ? 1.605 -5.018 -7.723 1.00 76.06 87 GLY A N 1
ATOM 735 C CA . GLY A 1 87 ? 2.854 -4.603 -8.368 1.00 76.06 87 GLY A CA 1
ATOM 736 C C . GLY A 1 87 ? 3.247 -5.485 -9.563 1.00 76.06 87 GLY A C 1
ATOM 737 O O . GLY A 1 87 ? 3.337 -4.972 -10.681 1.00 76.06 87 GLY A O 1
ATOM 738 N N . PRO A 1 88 ? 3.411 -6.813 -9.397 1.00 71.88 88 PRO A N 1
ATOM 739 C CA . PRO A 1 88 ? 3.842 -7.688 -10.482 1.00 71.88 88 PRO A CA 1
ATOM 740 C C . PRO A 1 88 ? 2.720 -7.936 -11.502 1.00 71.88 88 PRO A C 1
ATOM 742 O O . PRO A 1 88 ? 3.003 -8.149 -12.679 1.00 71.88 88 PRO A O 1
ATOM 745 N N . LEU A 1 89 ? 1.440 -7.869 -11.098 1.00 74.25 89 LEU A N 1
ATOM 746 C CA . LEU A 1 89 ? 0.306 -7.970 -12.030 1.00 74.25 89 LEU A CA 1
ATOM 747 C C . LEU A 1 89 ? 0.200 -6.758 -12.964 1.00 74.25 89 LEU A C 1
ATOM 749 O O . LEU A 1 89 ? -0.161 -6.921 -14.132 1.00 74.25 89 LEU A O 1
ATOM 753 N N . LEU A 1 90 ? 0.499 -5.556 -12.468 1.00 72.06 90 LEU A N 1
ATOM 754 C CA . LEU A 1 90 ? 0.467 -4.327 -13.262 1.00 72.06 90 LEU A CA 1
ATOM 755 C C . LEU A 1 90 ? 1.715 -4.172 -14.134 1.00 72.06 90 LEU A C 1
ATOM 757 O O . LEU A 1 90 ? 1.594 -3.769 -15.288 1.00 72.06 90 LEU A O 1
ATOM 761 N N . LEU A 1 91 ? 2.889 -4.538 -13.612 1.00 67.56 91 LEU A N 1
ATOM 762 C CA . LEU A 1 91 ? 4.159 -4.476 -14.343 1.00 67.56 91 LEU A CA 1
ATOM 763 C C . LEU A 1 91 ? 4.359 -5.633 -15.327 1.00 67.56 91 LEU A C 1
ATOM 765 O O . LEU A 1 91 ? 5.193 -5.538 -16.220 1.00 67.56 91 LEU A O 1
ATOM 769 N N . GLY A 1 92 ? 3.632 -6.741 -15.165 1.00 60.62 92 GLY A N 1
ATOM 770 C CA . GLY A 1 92 ? 3.868 -7.954 -15.948 1.00 60.62 92 GLY A CA 1
ATOM 771 C C . GLY A 1 92 ? 5.197 -8.652 -15.619 1.00 60.62 92 GLY A C 1
ATOM 772 O O . GLY A 1 92 ? 5.619 -9.539 -16.358 1.00 60.62 92 GLY A O 1
ATOM 773 N N . SER A 1 93 ? 5.865 -8.259 -14.528 1.00 58.59 93 SER A N 1
ATOM 774 C CA . SER A 1 93 ? 7.217 -8.690 -14.171 1.00 58.59 93 SER A CA 1
ATOM 775 C C . SER A 1 93 ? 7.232 -10.009 -13.384 1.00 58.59 93 SER A C 1
ATOM 777 O O . SER A 1 93 ? 6.290 -10.366 -12.673 1.00 58.59 93 SER A O 1
ATOM 779 N N . HIS A 1 94 ? 8.311 -10.780 -13.547 1.00 58.38 94 HIS A N 1
ATOM 780 C CA . HIS A 1 94 ? 8.462 -12.124 -12.985 1.00 58.38 94 HIS A CA 1
ATOM 781 C C . HIS A 1 94 ? 8.348 -12.147 -11.455 1.00 58.38 94 HIS A C 1
ATOM 783 O O . HIS A 1 94 ? 9.111 -11.490 -10.757 1.00 58.38 94 HIS A O 1
ATOM 789 N N . THR A 1 95 ? 7.493 -13.012 -10.911 1.00 54.44 95 THR A N 1
ATOM 790 C CA . THR A 1 95 ? 7.286 -13.184 -9.461 1.00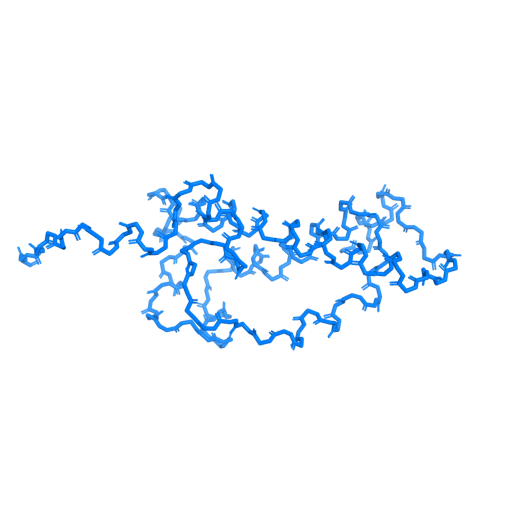 54.44 95 THR A CA 1
ATOM 791 C C . THR A 1 95 ? 8.513 -13.667 -8.678 1.00 54.44 95 THR A C 1
ATOM 793 O O . THR A 1 95 ? 8.527 -13.558 -7.456 1.00 54.44 95 THR A O 1
ATOM 796 N N . VAL A 1 96 ? 9.533 -14.219 -9.344 1.00 47.44 96 VAL A N 1
ATOM 797 C CA . VAL A 1 96 ? 10.521 -15.113 -8.707 1.00 47.44 96 VAL A CA 1
ATOM 798 C C . VAL A 1 96 ? 11.712 -14.393 -8.053 1.00 47.44 96 VAL A C 1
ATOM 800 O O . VAL A 1 96 ? 12.435 -15.024 -7.295 1.00 47.44 96 VAL A O 1
ATOM 803 N N . ARG A 1 97 ? 11.926 -13.084 -8.255 1.00 46.75 97 ARG A N 1
ATOM 804 C CA . ARG A 1 97 ? 13.093 -12.392 -7.651 1.00 46.75 97 ARG A CA 1
ATOM 805 C C . ARG A 1 97 ? 12.813 -11.118 -6.855 1.00 46.75 97 ARG A C 1
ATOM 807 O O . ARG A 1 97 ? 13.733 -10.589 -6.245 1.00 46.75 97 ARG A O 1
ATOM 814 N N . TYR A 1 98 ? 11.571 -10.639 -6.824 1.00 46.44 98 TYR A N 1
ATOM 815 C CA . TYR A 1 98 ? 11.232 -9.366 -6.172 1.00 46.44 98 TYR A CA 1
ATOM 816 C C . TYR A 1 98 ? 10.703 -9.524 -4.736 1.00 46.44 98 TYR A C 1
ATOM 818 O O . TYR A 1 98 ? 10.842 -8.599 -3.940 1.00 46.44 98 TYR A O 1
ATOM 826 N N . GLY A 1 99 ? 10.172 -10.700 -4.374 1.00 45.69 99 GLY A N 1
ATOM 827 C CA . GLY A 1 99 ? 9.660 -10.977 -3.023 1.00 45.69 99 GLY A CA 1
ATOM 828 C C . GLY A 1 99 ? 10.728 -10.899 -1.923 1.00 45.69 99 GLY A C 1
ATOM 829 O O . GLY A 1 99 ? 10.450 -10.399 -0.834 1.00 45.69 99 GLY A O 1
ATOM 830 N N . ASP A 1 100 ? 11.966 -11.298 -2.235 1.00 37.97 100 ASP A N 1
ATOM 831 C CA . ASP A 1 100 ? 13.072 -11.328 -1.267 1.00 37.97 100 ASP A CA 1
ATOM 832 C C . ASP A 1 100 ? 13.631 -9.930 -0.944 1.00 37.97 100 ASP A C 1
ATOM 834 O O . ASP A 1 100 ? 14.158 -9.707 0.147 1.00 37.97 100 ASP A O 1
ATOM 838 N N . CYS A 1 101 ? 13.481 -8.952 -1.848 1.00 39.09 101 CYS A N 1
ATOM 839 C CA . CYS A 1 101 ? 13.919 -7.574 -1.599 1.00 39.09 101 CYS A CA 1
ATOM 840 C C . CYS A 1 101 ? 12.956 -6.812 -0.673 1.00 39.09 101 CYS A C 1
ATOM 842 O O . CYS A 1 101 ? 13.404 -5.995 0.129 1.00 39.09 101 CYS A O 1
ATOM 844 N N . ILE A 1 102 ? 11.651 -7.097 -0.737 1.00 47.31 102 ILE A N 1
ATOM 845 C CA . ILE A 1 102 ? 10.604 -6.375 0.012 1.00 47.31 102 ILE A CA 1
ATOM 846 C C . ILE A 1 102 ? 10.663 -6.700 1.509 1.00 47.31 102 ILE A C 1
ATOM 848 O O . ILE A 1 102 ? 10.525 -5.810 2.344 1.00 47.31 102 ILE A O 1
ATOM 852 N N . GLN A 1 103 ? 10.967 -7.952 1.870 1.00 43.62 103 GLN A N 1
ATOM 853 C CA . GLN A 1 103 ? 11.125 -8.355 3.275 1.00 43.62 103 GLN A CA 1
ATOM 854 C C . GLN A 1 103 ? 12.388 -7.779 3.941 1.00 43.62 103 GLN A C 1
ATOM 856 O O . GLN A 1 103 ? 12.549 -7.893 5.157 1.00 43.62 103 GLN A O 1
ATOM 861 N N . ARG A 1 104 ? 13.292 -7.164 3.165 1.00 40.22 104 ARG A N 1
ATOM 862 C CA . ARG A 1 104 ? 14.563 -6.613 3.653 1.00 40.22 104 ARG A CA 1
ATOM 863 C C . ARG A 1 104 ? 14.509 -5.110 3.942 1.00 40.22 104 ARG A C 1
ATOM 865 O O . ARG A 1 104 ? 15.466 -4.591 4.515 1.00 40.22 104 ARG A O 1
ATOM 872 N N . PHE A 1 105 ? 13.425 -4.411 3.597 1.00 36.75 105 PHE A N 1
ATOM 873 C CA . P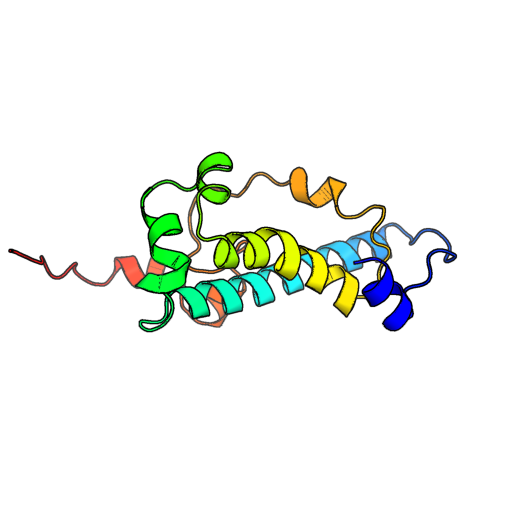HE A 1 105 ? 13.292 -2.993 3.929 1.00 36.75 105 PHE A CA 1
ATOM 874 C C . PHE A 1 105 ? 12.802 -2.827 5.372 1.00 36.75 105 PHE A C 1
ATOM 876 O O . PHE A 1 105 ? 11.687 -3.248 5.694 1.00 36.75 105 PHE A O 1
ATOM 883 N N . PRO A 1 106 ? 13.604 -2.222 6.269 1.00 39.41 106 PRO A N 1
ATOM 884 C CA . PRO A 1 106 ? 13.109 -1.865 7.583 1.00 39.41 106 PRO A CA 1
ATOM 885 C C . PRO A 1 106 ? 11.996 -0.843 7.382 1.00 39.41 106 PRO A C 1
ATOM 887 O O . PRO A 1 106 ? 12.203 0.209 6.781 1.00 39.41 106 PRO A O 1
ATOM 890 N N . SER A 1 107 ? 10.804 -1.169 7.871 1.00 42.28 107 SER A N 1
ATOM 891 C CA . SER A 1 107 ? 9.688 -0.236 7.954 1.00 42.28 107 SER A CA 1
ATOM 892 C C . SER A 1 107 ? 10.194 1.017 8.669 1.00 42.28 107 SER A C 1
ATOM 894 O O . SER A 1 107 ? 10.523 0.958 9.859 1.00 42.28 107 SER A O 1
ATOM 896 N N . PHE A 1 108 ? 10.343 2.123 7.937 1.00 34.06 108 PHE A N 1
ATOM 897 C CA . PHE A 1 108 ? 10.805 3.380 8.508 1.00 34.06 108 PHE A CA 1
ATOM 898 C C . PHE A 1 108 ? 9.810 3.794 9.593 1.00 34.06 108 PHE A C 1
ATOM 900 O O . PHE A 1 108 ? 8.635 4.054 9.337 1.00 34.06 108 PHE A O 1
ATOM 907 N N . ARG A 1 109 ? 10.272 3.776 10.845 1.00 41.06 109 ARG A N 1
ATOM 908 C CA . ARG A 1 109 ? 9.502 4.277 11.980 1.00 41.06 109 ARG A CA 1
ATOM 909 C C . ARG A 1 109 ? 9.416 5.796 11.855 1.00 41.06 109 ARG A C 1
ATOM 911 O O . ARG A 1 109 ? 10.440 6.451 11.698 1.00 41.06 109 ARG A O 1
ATOM 918 N N . CYS A 1 110 ? 8.192 6.294 12.023 1.00 37.41 110 CYS A N 1
ATOM 919 C CA . CYS A 1 110 ? 7.728 7.685 11.980 1.00 37.41 110 CYS A CA 1
ATOM 920 C C . CYS A 1 110 ? 7.416 8.275 10.590 1.00 37.41 110 CYS A C 1
ATOM 922 O O . CYS A 1 110 ? 8.317 8.569 9.817 1.00 37.41 110 CYS A O 1
ATOM 924 N N . ALA A 1 111 ? 6.119 8.588 10.413 1.00 48.56 111 ALA A N 1
ATOM 925 C CA . ALA A 1 111 ? 5.566 9.839 9.861 1.00 48.56 111 ALA A CA 1
ATOM 926 C C . ALA A 1 111 ? 4.553 9.748 8.696 1.00 48.56 111 ALA A C 1
ATOM 928 O O . ALA A 1 111 ? 4.271 10.774 8.083 1.00 48.56 111 ALA A O 1
ATOM 929 N N . TRP A 1 112 ? 3.909 8.603 8.457 1.00 53.41 112 TRP A N 1
ATOM 930 C CA . TRP A 1 112 ? 2.861 8.478 7.426 1.00 53.41 112 TRP A CA 1
ATOM 931 C C . TRP A 1 112 ? 1.536 8.000 8.025 1.00 53.41 112 TRP A C 1
ATOM 933 O O . TRP A 1 112 ? 1.534 7.262 9.011 1.00 53.41 112 TRP A O 1
ATOM 943 N N . ASN A 1 113 ? 0.417 8.515 7.508 1.00 68.62 113 ASN A N 1
ATOM 944 C CA . ASN A 1 113 ? -0.915 8.315 8.089 1.00 68.62 113 ASN A CA 1
ATOM 945 C C . ASN A 1 113 ? -1.593 7.092 7.467 1.00 68.62 113 ASN A C 1
ATOM 947 O O . ASN A 1 113 ? -2.070 6.220 8.189 1.00 68.62 113 ASN A O 1
ATOM 951 N N . PHE A 1 114 ? -1.568 6.993 6.133 1.00 72.25 114 PHE A N 1
ATOM 952 C CA . PHE A 1 114 ? -2.171 5.876 5.410 1.00 72.25 114 PHE A CA 1
ATOM 953 C C . PHE A 1 114 ? -1.198 5.123 4.491 1.00 72.25 114 PHE A C 1
ATOM 955 O O . PHE A 1 114 ? -1.388 3.922 4.309 1.00 72.25 114 PHE A O 1
ATOM 962 N N . GLY A 1 115 ? -0.193 5.785 3.913 1.00 70.00 115 GLY A N 1
ATOM 963 C CA . GLY A 1 115 ? 0.791 5.200 2.995 1.00 70.00 115 GLY A CA 1
ATOM 964 C C . GLY A 1 115 ? 1.968 4.521 3.706 1.00 70.00 115 GLY A C 1
ATOM 965 O O . GLY A 1 115 ? 2.201 4.735 4.895 1.00 70.00 115 GLY A O 1
ATOM 966 N N . VAL A 1 116 ? 2.722 3.701 2.967 1.00 73.25 116 VAL A N 1
ATOM 967 C CA . VAL A 1 116 ? 3.914 2.995 3.479 1.00 73.25 116 VAL A CA 1
ATOM 968 C C . VAL A 1 116 ? 5.139 3.905 3.409 1.00 73.25 116 VAL A C 1
ATOM 970 O O . VAL A 1 116 ? 5.878 4.038 4.38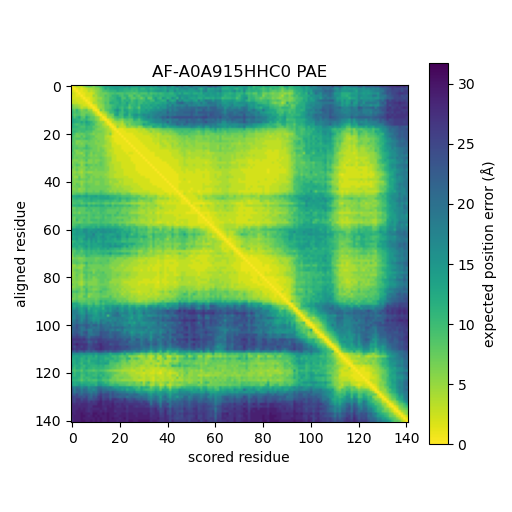3 1.00 73.25 116 VAL A O 1
ATOM 973 N N . MET A 1 117 ? 5.332 4.546 2.255 1.00 75.94 117 MET A N 1
ATOM 974 C CA . MET A 1 117 ? 6.437 5.467 1.973 1.00 75.94 117 MET A CA 1
ATOM 975 C C . MET A 1 117 ? 6.010 6.932 2.067 1.00 75.94 117 MET A C 1
ATOM 977 O O . MET A 1 117 ? 6.870 7.809 2.118 1.00 75.94 117 MET A O 1
ATOM 981 N N . GLY A 1 118 ? 4.698 7.193 2.089 1.00 68.00 118 GLY A N 1
ATOM 982 C CA . GLY A 1 118 ? 4.146 8.529 2.297 1.00 68.00 118 GLY A CA 1
ATOM 983 C C . GLY A 1 118 ? 3.917 9.361 1.045 1.00 68.00 118 GLY A C 1
ATOM 984 O O . GLY A 1 118 ? 3.469 10.501 1.164 1.00 68.00 118 GLY A O 1
ATOM 985 N N . PHE A 1 119 ? 4.181 8.820 -0.150 1.00 79.31 119 PHE A N 1
ATOM 986 C CA . PHE A 1 119 ? 3.982 9.560 -1.399 1.00 79.31 119 PHE A CA 1
ATOM 987 C C . PHE A 1 119 ? 2.527 9.989 -1.547 1.00 79.31 119 PHE A C 1
ATOM 989 O O . PHE A 1 119 ? 2.242 11.149 -1.846 1.00 79.31 119 PHE A O 1
ATOM 996 N N . MET A 1 120 ? 1.606 9.062 -1.280 1.00 82.62 120 MET A N 1
ATOM 997 C CA . MET A 1 120 ? 0.179 9.361 -1.332 1.00 82.62 120 MET A CA 1
ATOM 998 C C . MET A 1 120 ? -0.279 10.265 -0.185 1.00 82.62 120 MET A C 1
ATOM 1000 O O . MET A 1 120 ? -1.148 11.108 -0.390 1.00 82.62 120 MET A O 1
ATOM 1004 N N . ASP A 1 121 ? 0.317 10.147 1.003 1.00 75.12 121 ASP A N 1
ATOM 1005 C CA . ASP A 1 121 ? -0.012 11.040 2.116 1.00 75.12 121 ASP A CA 1
ATOM 1006 C C . ASP A 1 121 ? 0.367 12.493 1.821 1.00 75.12 121 ASP A C 1
ATOM 1008 O O . ASP A 1 121 ? -0.423 13.392 2.098 1.00 75.12 121 ASP A O 1
ATOM 1012 N N . PHE A 1 122 ? 1.524 12.724 1.202 1.00 77.31 122 PHE A N 1
ATOM 1013 C CA . PHE A 1 122 ? 1.922 14.049 0.731 1.00 77.31 122 PHE A CA 1
ATOM 1014 C C . PHE A 1 122 ? 1.010 14.544 -0.402 1.00 77.31 122 PHE A C 1
ATOM 1016 O O . PHE A 1 122 ? 0.481 15.652 -0.337 1.00 77.31 122 PHE A O 1
ATOM 1023 N N . ALA A 1 123 ? 0.768 13.707 -1.418 1.00 81.88 123 ALA A N 1
ATOM 1024 C CA . ALA A 1 123 ? -0.028 14.080 -2.588 1.00 81.88 123 ALA A CA 1
ATOM 1025 C C . ALA A 1 123 ? -1.483 14.442 -2.241 1.00 81.88 123 ALA A C 1
ATOM 1027 O O . ALA A 1 123 ? -2.054 15.358 -2.831 1.00 81.88 123 ALA A O 1
ATOM 1028 N N . PHE A 1 124 ? -2.081 13.741 -1.274 1.00 80.88 124 PHE A N 1
ATOM 1029 C CA . PHE A 1 124 ? -3.455 13.976 -0.826 1.00 80.88 124 PHE A CA 1
ATOM 1030 C C . PHE A 1 124 ? -3.553 14.802 0.459 1.00 80.88 124 PHE A C 1
ATOM 1032 O O . PHE A 1 124 ? -4.655 14.948 0.994 1.00 80.88 124 PHE A O 1
ATOM 1039 N N . ASN A 1 125 ? -2.433 15.352 0.938 1.00 77.75 125 ASN A N 1
ATOM 1040 C CA . ASN A 1 125 ? -2.359 16.167 2.149 1.00 77.75 125 ASN A CA 1
ATOM 1041 C C . ASN A 1 125 ? -2.993 15.473 3.373 1.00 77.75 125 ASN A C 1
ATOM 1043 O O . ASN A 1 125 ? -3.768 16.057 4.135 1.00 77.75 125 ASN A O 1
ATOM 1047 N N . THR A 1 126 ? -2.717 14.175 3.512 1.00 76.94 126 THR A N 1
ATOM 1048 C CA . THR A 1 126 ? -3.136 13.346 4.648 1.00 76.94 126 THR A CA 1
ATOM 1049 C C . THR A 1 126 ? -1.986 13.024 5.592 1.00 76.94 126 THR A C 1
ATOM 1051 O O . THR A 1 126 ? -2.163 12.186 6.473 1.00 76.94 126 THR A O 1
ATOM 1054 N N . ASP A 1 127 ? -0.835 13.683 5.453 1.00 69.88 127 ASP A N 1
ATOM 1055 C CA . ASP A 1 127 ? 0.327 13.459 6.307 1.00 69.88 127 ASP A CA 1
ATOM 1056 C C . ASP A 1 127 ? 0.057 13.723 7.802 1.00 69.88 127 ASP A C 1
ATOM 1058 O O . ASP A 1 127 ? -0.864 14.430 8.222 1.00 69.88 127 ASP A O 1
ATOM 1062 N N . CYS A 1 128 ? 0.891 13.118 8.648 1.00 62.56 128 CYS A N 1
ATOM 1063 C CA . CYS A 1 128 ? 0.753 13.204 10.100 1.00 62.56 128 CYS A CA 1
ATOM 1064 C C . CYS A 1 128 ? 1.119 14.583 10.691 1.00 62.56 128 CYS A C 1
ATOM 1066 O O . CYS A 1 128 ? 0.904 14.816 11.887 1.00 62.56 128 CYS A O 1
ATOM 1068 N N . VAL A 1 129 ? 1.720 15.485 9.908 1.00 54.62 129 VAL A N 1
ATOM 1069 C CA . VAL A 1 129 ? 2.102 16.835 10.347 1.00 54.62 129 VAL A CA 1
ATOM 1070 C C . VAL A 1 129 ? 0.867 17.733 10.352 1.00 54.62 129 VAL A C 1
ATOM 1072 O O . VAL A 1 129 ? 0.640 18.429 11.342 1.00 54.62 129 VAL A O 1
ATOM 1075 N N . GLN A 1 130 ? -0.007 17.602 9.352 1.00 52.56 130 GLN A N 1
ATOM 1076 C CA . GLN A 1 130 ? -1.298 18.294 9.279 1.00 52.56 130 GLN A CA 1
ATOM 1077 C C . GLN A 1 130 ? -2.198 18.002 10.505 1.00 52.56 130 GLN A C 1
ATOM 1079 O O . GLN A 1 130 ? -2.806 18.903 11.086 1.00 52.56 130 GLN A O 1
ATOM 1084 N N . PHE A 1 131 ? -2.240 16.749 10.980 1.00 48.53 131 PHE A N 1
ATOM 1085 C CA . PHE A 1 131 ? -3.068 16.347 12.134 1.00 48.53 131 PHE A CA 1
ATOM 1086 C C . PHE A 1 131 ? -2.506 16.760 13.505 1.00 48.53 131 PHE A C 1
ATOM 1088 O O . PHE A 1 131 ? -3.223 16.674 14.505 1.00 48.53 131 PHE A O 1
ATOM 1095 N N . ARG A 1 132 ? -1.253 17.234 13.587 1.00 48.06 132 ARG A N 1
ATOM 1096 C CA . ARG A 1 132 ? -0.671 17.757 14.839 1.00 48.06 132 ARG A CA 1
ATOM 1097 C C . ARG A 1 132 ? -1.092 19.195 15.159 1.00 48.06 132 ARG A C 1
ATOM 1099 O O . ARG A 1 132 ? -0.938 19.604 16.306 1.00 48.06 132 ARG A O 1
ATOM 1106 N N . GLY A 1 133 ? -1.651 19.931 14.194 1.00 42.84 133 GLY A N 1
ATOM 1107 C CA . GLY A 1 133 ? -2.112 21.315 14.375 1.00 42.84 133 GLY A CA 1
ATOM 1108 C C . GLY A 1 133 ? -3.542 21.467 14.907 1.00 42.84 133 GLY A C 1
ATOM 1109 O O . GLY A 1 133 ? -3.919 22.554 15.339 1.00 42.84 133 GLY A O 1
ATOM 1110 N N . HIS A 1 134 ? -4.352 20.402 14.914 1.00 40.62 134 HIS A N 1
ATOM 1111 C CA . HIS A 1 134 ? -5.702 20.468 15.471 1.00 40.62 134 HIS A CA 1
ATOM 1112 C C . HIS A 1 134 ? -5.673 20.227 16.988 1.00 40.62 134 HIS A C 1
ATOM 1114 O O . HIS A 1 134 ? -5.241 19.153 17.420 1.00 40.62 134 HIS A O 1
ATOM 1120 N N . PRO A 1 135 ? -6.167 21.165 17.823 1.00 39.69 135 PRO A N 1
ATOM 1121 C CA . PRO A 1 135 ? -6.320 20.905 19.245 1.00 39.69 135 PRO A CA 1
ATOM 1122 C C . PRO A 1 135 ? -7.226 19.686 19.413 1.00 39.69 135 PRO A C 1
ATOM 1124 O O . PRO A 1 135 ? -8.351 19.652 18.905 1.00 39.69 135 PRO A O 1
ATOM 1127 N N . LYS A 1 136 ? -6.719 18.663 20.111 1.00 47.25 136 LYS A N 1
ATOM 1128 C CA . LYS A 1 136 ? -7.517 17.504 20.508 1.00 47.25 136 LYS A CA 1
ATOM 1129 C C . LYS A 1 136 ? -8.728 18.043 21.260 1.00 47.25 136 LYS A C 1
ATOM 1131 O O . LYS A 1 136 ? -8.581 18.573 22.358 1.00 47.25 136 LYS A O 1
ATOM 1136 N N . LYS A 1 137 ? -9.927 17.932 20.680 1.00 42.75 137 LYS A N 1
ATOM 1137 C CA . LYS A 1 137 ? -11.154 18.119 21.454 1.00 42.75 137 LYS A CA 1
ATOM 1138 C C . LYS A 1 137 ? -11.126 17.046 22.535 1.00 42.75 137 LYS A C 1
ATOM 1140 O O . LYS A 1 137 ? -11.277 15.865 22.229 1.00 42.75 137 LYS A O 1
ATOM 1145 N N . ASN A 1 138 ? -10.855 17.463 23.769 1.00 39.34 138 ASN A N 1
ATOM 1146 C CA . ASN A 1 138 ? -10.944 16.621 24.950 1.00 39.34 138 ASN A CA 1
ATOM 1147 C C . ASN A 1 138 ? -12.331 15.981 24.956 1.00 39.34 138 ASN A C 1
ATOM 1149 O O . ASN A 1 138 ? -13.329 16.647 25.229 1.00 39.34 138 ASN A O 1
ATOM 1153 N N . LYS A 1 139 ? -12.406 14.693 24.619 1.00 40.34 139 LYS A N 1
ATOM 1154 C CA . LYS A 1 139 ? -13.607 13.905 24.866 1.00 40.34 139 LYS A CA 1
ATOM 1155 C C . LYS A 1 139 ? -13.584 13.558 26.351 1.00 40.34 139 LYS A C 1
ATOM 1157 O O . LYS A 1 139 ? -13.035 12.544 26.760 1.00 40.34 139 LYS A O 1
ATOM 1162 N N . ILE A 1 140 ? -14.097 14.487 27.153 1.00 44.31 140 ILE A N 1
ATOM 1163 C CA . ILE A 1 140 ? -14.531 14.223 28.521 1.00 44.31 140 ILE A CA 1
ATOM 1164 C C . ILE A 1 140 ? -15.875 13.502 28.404 1.00 44.31 140 ILE A C 1
ATOM 1166 O O . ILE A 1 140 ? -16.871 14.137 28.055 1.00 44.31 140 ILE A O 1
ATOM 1170 N N . ARG A 1 141 ? -15.870 12.190 28.637 1.00 37.66 141 ARG A N 1
ATOM 1171 C CA . ARG A 1 141 ? -16.833 11.418 29.441 1.00 37.66 141 ARG A CA 1
ATOM 1172 C C . ARG A 1 141 ? -16.596 9.932 29.239 1.00 37.66 141 ARG A C 1
ATOM 1174 O O . ARG A 1 141 ? -16.576 9.507 28.063 1.00 37.66 141 ARG A O 1
#

Sequence (141 aa):
MWFLYKWRGCRSDLPTPNVLELFVHLVTFVFIEDVVFYAMHRSFHSSKTFGRFHEKHHEYRYSFALVGTYSNPVDFICKHVVVPTMGPLLLGSHTVRYGDCIQRFPSFRCAWNFGVMGFMDFAFNTDCVQFRGHPKKNKIR

Solvent-accessible surface area (backbone atoms only — not comparable to full-atom values): 8430 Å² total; per-residue (Å²): 111,71,67,58,40,52,73,72,62,40,65,88,82,67,78,82,71,53,75,66,56,49,48,52,52,50,54,54,29,54,51,44,31,27,51,50,39,23,55,52,47,52,54,33,67,32,86,85,35,19,82,75,37,37,45,60,48,58,68,51,90,66,88,45,76,73,47,59,71,48,38,32,72,65,46,39,46,46,63,72,48,48,32,73,46,48,29,38,65,73,68,49,48,67,78,87,71,57,65,72,59,62,78,67,57,77,78,78,81,85,74,52,62,48,19,84,84,26,66,57,15,60,75,69,71,49,32,50,69,70,65,69,74,56,79,78,77,78,82,84,126